Protein AF-A0A1N7L775-F1 (afdb_monomer)

Structure (mmCIF, N/CA/C/O backbone):
data_AF-A0A1N7L775-F1
#
_entry.id   AF-A0A1N7L775-F1
#
loop_
_atom_site.group_PDB
_atom_site.id
_atom_site.type_symbol
_atom_site.label_atom_id
_atom_site.label_alt_id
_atom_site.label_comp_id
_atom_site.label_asym_id
_atom_s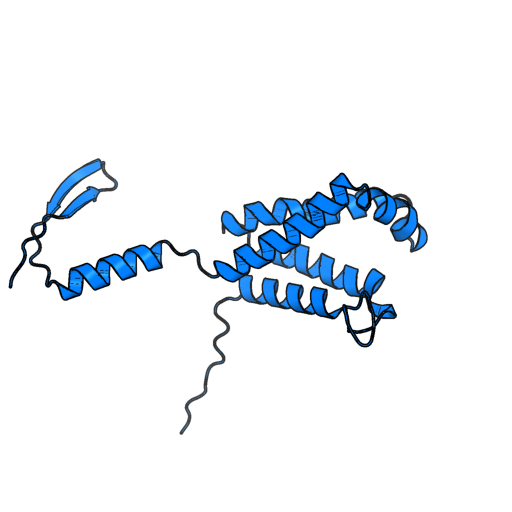ite.label_entity_id
_atom_site.label_seq_id
_atom_site.pdbx_PDB_ins_code
_atom_site.Cartn_x
_atom_site.Cartn_y
_atom_site.Cartn_z
_atom_site.occupancy
_atom_site.B_iso_or_equiv
_atom_site.auth_seq_id
_atom_site.auth_comp_id
_atom_site.auth_asym_id
_atom_site.auth_atom_id
_atom_site.pdbx_PDB_model_num
ATOM 1 N N . MET A 1 1 ? -25.583 -19.672 45.764 1.00 48.56 1 MET A N 1
ATOM 2 C CA . MET A 1 1 ? -24.597 -19.266 46.789 1.00 48.56 1 MET A CA 1
ATOM 3 C C . MET A 1 1 ? -24.290 -17.799 46.531 1.00 48.56 1 MET A C 1
ATOM 5 O O . MET A 1 1 ? -23.778 -17.499 45.464 1.00 48.56 1 MET A O 1
ATOM 9 N N . ILE A 1 2 ? -24.732 -16.891 47.407 1.00 49.09 2 ILE A N 1
ATOM 10 C CA . ILE A 1 2 ? -24.578 -15.437 47.213 1.00 49.09 2 ILE A CA 1
ATOM 11 C C . ILE A 1 2 ? -23.131 -15.076 47.561 1.00 49.09 2 ILE A C 1
ATOM 13 O O . ILE A 1 2 ? -22.698 -15.336 48.681 1.00 49.09 2 ILE A O 1
ATOM 17 N N . HIS A 1 3 ? -22.385 -14.515 46.609 1.00 50.19 3 HIS A N 1
ATOM 18 C CA . HIS A 1 3 ? -21.043 -13.988 46.850 1.00 50.19 3 HIS A CA 1
ATOM 19 C C . HIS A 1 3 ? -21.103 -12.465 46.964 1.00 50.19 3 HIS A C 1
ATOM 21 O O . HIS A 1 3 ? -21.716 -11.789 46.143 1.00 50.19 3 HIS A O 1
ATOM 27 N N . PHE A 1 4 ? -20.448 -11.921 47.985 1.00 48.22 4 PHE A N 1
ATOM 28 C CA . PHE A 1 4 ? -20.243 -10.484 48.119 1.00 48.22 4 PHE A CA 1
ATOM 29 C C . PHE A 1 4 ? -18.945 -10.115 47.396 1.00 48.22 4 PHE A C 1
ATOM 31 O O . PHE A 1 4 ? -17.910 -10.740 47.624 1.00 48.22 4 PHE A O 1
ATOM 38 N N . THR A 1 5 ? -18.984 -9.119 46.512 1.00 49.72 5 THR A N 1
ATOM 39 C CA . THR A 1 5 ? -17.785 -8.576 45.857 1.00 49.72 5 THR A CA 1
ATOM 40 C C . THR A 1 5 ? -17.707 -7.081 46.125 1.00 49.72 5 THR A C 1
ATOM 42 O O . THR A 1 5 ? -18.673 -6.348 45.923 1.00 49.72 5 THR A O 1
ATOM 45 N N . VAL A 1 6 ? -16.549 -6.636 46.611 1.00 51.31 6 VAL A N 1
ATOM 46 C CA . VAL A 1 6 ? -16.252 -5.222 46.847 1.00 51.31 6 VAL A CA 1
ATOM 47 C C . VAL A 1 6 ? -15.588 -4.683 45.588 1.00 51.31 6 VAL A C 1
ATOM 49 O O . VAL A 1 6 ? -14.491 -5.117 45.241 1.00 51.31 6 VAL A O 1
ATOM 52 N N . LEU A 1 7 ? -16.261 -3.771 44.885 1.00 51.00 7 LEU A N 1
ATOM 53 C CA . LEU A 1 7 ? -15.676 -3.089 43.735 1.00 51.00 7 LEU A CA 1
ATOM 54 C C . LEU A 1 7 ? -15.067 -1.763 44.192 1.00 51.00 7 LEU A C 1
ATOM 56 O O . LEU A 1 7 ? -15.743 -0.942 44.816 1.00 51.00 7 LEU A O 1
ATOM 60 N N . PHE A 1 8 ? -13.803 -1.551 43.843 1.00 54.31 8 PHE A N 1
ATOM 61 C CA . PHE A 1 8 ? -13.114 -0.281 44.028 1.00 54.31 8 PHE A CA 1
ATOM 62 C C . PHE A 1 8 ? -13.067 0.439 42.688 1.00 54.31 8 PHE A C 1
ATOM 64 O O . PHE A 1 8 ? -12.611 -0.138 41.700 1.00 54.31 8 PHE A O 1
ATOM 71 N N . TYR A 1 9 ? -13.522 1.688 42.637 1.00 53.22 9 TYR A N 1
ATOM 72 C CA . TYR A 1 9 ? -13.316 2.519 41.457 1.00 53.22 9 TYR A CA 1
ATOM 73 C C . TYR A 1 9 ? -12.915 3.941 41.844 1.00 53.22 9 TYR A C 1
ATOM 75 O O . TYR A 1 9 ? -13.337 4.488 42.864 1.00 53.22 9 TYR A O 1
ATOM 83 N N . LEU A 1 10 ? -12.051 4.504 41.004 1.00 35.06 10 LEU A N 1
ATOM 84 C CA . LEU A 1 10 ? -11.554 5.870 41.077 1.00 35.06 10 LEU A CA 1
ATOM 85 C C . LEU A 1 10 ? -12.436 6.751 40.198 1.00 35.06 10 LEU A C 1
ATOM 87 O O . LEU A 1 10 ? -12.659 6.434 39.029 1.00 35.06 10 LEU A O 1
ATOM 91 N N . THR A 1 11 ? -12.949 7.843 40.757 1.00 48.09 11 THR A N 1
ATOM 92 C CA . THR A 1 11 ? -13.658 8.852 39.967 1.00 48.09 11 THR A CA 1
ATOM 93 C C . THR A 1 11 ? -12.662 9.715 39.194 1.00 48.09 11 THR A C 1
ATOM 95 O O . THR A 1 11 ? -11.498 9.833 39.577 1.00 48.09 11 THR A O 1
ATOM 98 N N . GLU A 1 12 ? -13.122 10.391 38.139 1.00 49.25 12 GLU A N 1
ATOM 99 C CA . GLU A 1 12 ? -12.296 11.347 37.380 1.00 49.25 12 GLU A CA 1
ATOM 100 C C . GLU A 1 12 ? -11.786 12.525 38.238 1.00 49.25 12 GLU A C 1
ATOM 102 O O . GLU A 1 12 ? -10.826 13.193 37.871 1.00 49.25 12 GLU A O 1
ATOM 107 N N . SER A 1 13 ? -12.379 12.745 39.419 1.00 61.56 13 SER A N 1
ATOM 108 C CA . SER A 1 13 ? -11.931 13.722 40.419 1.00 61.56 13 SER A CA 1
ATOM 109 C C . SER A 1 13 ? -10.894 13.178 41.415 1.00 61.56 13 SER A C 1
ATOM 111 O O . SER A 1 13 ? -10.537 13.884 42.354 1.00 61.56 13 SER A O 1
ATOM 113 N N . GLY A 1 14 ? -10.448 11.924 41.270 1.00 49.91 14 GLY A N 1
ATOM 114 C CA . GLY A 1 14 ? -9.452 11.292 42.143 1.00 49.91 14 GLY A CA 1
ATOM 115 C C . GLY A 1 14 ? -9.974 10.814 43.504 1.00 49.91 14 GLY A C 1
ATOM 116 O O . GLY A 1 14 ? -9.176 10.392 44.339 1.00 49.91 14 GLY A O 1
ATOM 117 N N . ASN A 1 15 ? -11.290 10.841 43.744 1.00 44.12 15 ASN A N 1
ATOM 118 C CA . ASN A 1 15 ? -11.872 10.370 45.002 1.00 44.12 15 ASN A CA 1
ATOM 119 C C . ASN A 1 15 ? -12.134 8.861 44.954 1.00 44.12 15 ASN A C 1
ATOM 121 O O . ASN A 1 15 ? -12.677 8.329 43.982 1.00 44.12 15 ASN A O 1
ATOM 125 N N . PHE A 1 16 ? -11.758 8.173 46.032 1.00 43.31 16 PHE A N 1
ATOM 126 C CA . PHE A 1 16 ? -11.946 6.734 46.181 1.00 43.31 16 PHE A CA 1
ATOM 127 C C . PHE A 1 16 ? -13.317 6.453 46.802 1.00 43.31 16 PHE A C 1
ATOM 129 O O . PHE A 1 16 ? -13.603 6.915 47.906 1.00 43.31 16 PHE A O 1
ATOM 136 N N . HIS A 1 17 ? -14.165 5.694 46.108 1.00 50.72 17 HIS A N 1
ATOM 137 C CA . HIS A 1 17 ? -15.487 5.314 46.605 1.00 50.72 17 HIS A CA 1
ATOM 138 C C . HIS A 1 17 ? -15.626 3.791 46.699 1.00 50.72 17 HIS A C 1
ATOM 140 O O . HIS A 1 17 ? -15.136 3.052 45.845 1.00 50.72 17 HIS A O 1
ATOM 146 N N . ILE A 1 18 ? -16.315 3.329 47.748 1.00 46.38 18 ILE A N 1
ATOM 147 C CA . ILE A 1 18 ? -16.622 1.913 47.981 1.00 46.38 18 ILE A CA 1
ATOM 148 C C . ILE A 1 18 ? -18.111 1.707 47.709 1.00 46.38 18 ILE A C 1
ATOM 150 O O . ILE A 1 18 ? -18.953 2.241 48.431 1.00 46.38 18 ILE A O 1
ATOM 154 N N . LEU A 1 19 ? -18.437 0.925 46.679 1.00 50.16 19 LEU A N 1
ATOM 155 C CA . LEU A 1 19 ? -19.809 0.526 46.376 1.00 50.16 19 LEU A CA 1
ATOM 156 C C . LEU A 1 19 ? -19.975 -0.967 46.678 1.00 50.16 19 LEU A C 1
ATOM 158 O O . LEU A 1 19 ? -19.422 -1.820 45.985 1.00 50.16 19 LEU A O 1
ATOM 162 N N . LEU A 1 20 ? -20.756 -1.286 47.711 1.00 42.84 20 LEU A N 1
ATOM 163 C CA . LEU A 1 20 ? -21.201 -2.652 47.977 1.00 42.84 20 LEU A CA 1
ATOM 164 C C . LEU A 1 20 ? -22.402 -2.949 47.082 1.00 42.84 20 LEU A C 1
ATOM 166 O O . LEU A 1 20 ? -23.508 -2.472 47.330 1.00 42.84 20 LEU A O 1
ATOM 170 N N . LYS A 1 21 ? -22.178 -3.732 46.028 1.00 52.75 21 LYS A N 1
ATOM 171 C CA . LYS A 1 21 ? -23.242 -4.224 45.155 1.00 52.75 21 LYS A CA 1
ATOM 172 C C . LYS A 1 21 ? -23.394 -5.728 45.376 1.00 52.75 21 LYS A C 1
ATOM 174 O O . LYS A 1 21 ? -22.407 -6.460 45.362 1.00 52.75 21 LYS A O 1
ATOM 179 N N . VAL A 1 22 ? -24.625 -6.189 45.591 1.00 51.53 22 VAL A N 1
ATOM 180 C CA . VAL A 1 22 ? -24.949 -7.619 45.507 1.00 51.53 22 VAL A CA 1
ATOM 181 C C . VAL A 1 22 ? -24.939 -7.959 44.021 1.00 51.53 22 VAL A C 1
ATOM 183 O O . VAL A 1 22 ? -25.784 -7.464 43.279 1.00 51.53 22 VAL A O 1
ATOM 186 N N . VAL A 1 23 ? -23.933 -8.710 43.578 1.00 54.38 23 VAL A N 1
ATOM 187 C CA . VAL A 1 23 ? -23.752 -9.092 42.173 1.00 54.38 23 VAL A CA 1
ATOM 188 C C . VAL A 1 23 ? -23.915 -10.601 42.079 1.00 54.38 23 VAL A C 1
ATOM 190 O O . VAL A 1 23 ? -23.262 -11.343 42.812 1.00 54.38 23 VAL A O 1
ATOM 193 N N . ASP A 1 24 ? -24.815 -11.055 41.212 1.00 51.91 24 ASP A N 1
ATOM 194 C CA . ASP A 1 24 ? -24.998 -12.482 40.958 1.00 51.91 24 ASP A CA 1
ATOM 195 C C . ASP A 1 24 ? -23.750 -13.048 40.249 1.00 51.91 24 ASP A C 1
ATOM 197 O O . ASP A 1 24 ? -23.089 -12.346 39.484 1.00 51.91 24 ASP A O 1
ATOM 201 N N . ILE A 1 25 ? -23.389 -14.316 40.465 1.00 53.66 25 ILE A N 1
ATOM 202 C CA . ILE A 1 25 ? -22.160 -14.905 39.880 1.00 53.66 25 ILE A CA 1
ATOM 203 C C . ILE A 1 25 ? -22.193 -14.849 38.342 1.00 53.66 25 ILE A C 1
ATOM 205 O O . ILE A 1 25 ? -21.158 -14.676 37.691 1.00 53.66 25 ILE A O 1
ATOM 209 N N . GLN A 1 26 ? -23.390 -14.925 37.757 1.00 53.28 26 GLN A N 1
ATOM 210 C CA . GLN A 1 26 ? -23.591 -14.743 36.320 1.00 53.28 26 GLN A CA 1
ATOM 211 C C . GLN A 1 26 ? -23.192 -13.331 35.849 1.00 53.28 26 GLN A C 1
ATOM 213 O O . GLN A 1 26 ? -22.605 -13.198 34.774 1.00 53.28 26 GLN A O 1
ATOM 218 N N . ASP A 1 27 ? -23.384 -12.298 36.674 1.00 53.34 27 ASP A N 1
ATOM 219 C CA . ASP A 1 27 ? -23.025 -10.913 36.350 1.00 53.34 27 ASP A CA 1
ATOM 220 C C . ASP A 1 27 ? -21.509 -10.646 36.404 1.00 53.34 27 ASP A C 1
ATOM 222 O O . ASP A 1 27 ? -20.986 -9.801 35.678 1.00 53.34 27 ASP A O 1
ATOM 226 N N . ILE A 1 28 ? -20.754 -11.378 37.230 1.00 54.44 28 ILE A N 1
ATOM 227 C CA . ILE A 1 28 ? -19.286 -11.234 37.296 1.00 54.44 28 ILE A CA 1
ATOM 228 C C . ILE A 1 28 ? -18.638 -11.773 36.017 1.00 54.44 28 ILE A C 1
ATOM 230 O O . ILE A 1 28 ? -17.710 -11.166 35.468 1.00 54.44 28 ILE A O 1
ATOM 234 N N . THR A 1 29 ? -19.147 -12.896 35.506 1.00 52.88 29 THR A N 1
ATOM 235 C CA . THR A 1 29 ? -18.682 -13.445 34.228 1.00 52.88 29 THR A CA 1
ATOM 236 C C . THR A 1 29 ? -19.041 -12.515 33.071 1.00 52.88 29 THR A C 1
ATOM 238 O O . THR A 1 29 ? -18.152 -12.145 32.306 1.00 52.88 29 THR A O 1
ATOM 241 N N . SER A 1 30 ? -20.288 -12.037 32.986 1.00 53.06 30 SER A N 1
ATOM 242 C CA . SER A 1 30 ? -20.734 -11.115 31.932 1.00 53.06 30 SER A CA 1
ATOM 243 C C . SER A 1 30 ? -19.954 -9.794 31.941 1.00 53.06 30 SER A C 1
ATOM 245 O O . SER A 1 30 ? -19.544 -9.317 30.882 1.00 53.06 30 SER A O 1
ATOM 247 N N . THR A 1 31 ? -19.651 -9.242 33.118 1.00 52.16 31 THR A N 1
ATOM 248 C CA . THR A 1 31 ? -18.862 -8.009 33.260 1.00 52.16 31 THR A CA 1
ATOM 249 C C . THR A 1 31 ? -17.427 -8.217 32.781 1.00 52.16 31 THR A C 1
ATOM 251 O O . THR A 1 31 ? -16.909 -7.396 32.029 1.00 52.16 31 THR A O 1
ATOM 254 N N . SER A 1 32 ? -16.807 -9.348 33.131 1.00 52.28 32 SER A N 1
ATOM 255 C CA . SER A 1 32 ? -15.442 -9.696 32.712 1.00 52.28 32 SER A CA 1
ATOM 256 C C . SER A 1 32 ? -15.343 -9.902 31.195 1.00 52.28 32 SER A C 1
ATOM 258 O O . SER A 1 32 ? -14.416 -9.391 30.568 1.00 52.28 32 SER A O 1
ATOM 260 N N . TYR A 1 33 ? -16.330 -10.562 30.576 1.00 54.03 33 TYR A N 1
ATOM 261 C CA . TYR A 1 33 ? -16.426 -10.675 29.115 1.00 54.03 33 TYR A CA 1
ATOM 262 C C . TYR A 1 33 ? -16.664 -9.321 28.445 1.00 54.03 33 TYR A C 1
ATOM 264 O O . TYR A 1 33 ? -16.053 -9.041 27.421 1.00 54.03 33 TYR A O 1
ATOM 272 N N . THR A 1 34 ? -17.496 -8.453 29.021 1.00 52.25 34 THR A N 1
ATOM 273 C CA . THR A 1 34 ? -17.783 -7.117 28.468 1.00 52.25 34 THR A CA 1
ATOM 274 C C . THR A 1 34 ? -16.571 -6.187 28.563 1.00 52.25 34 THR A C 1
ATOM 276 O O . THR A 1 34 ? -16.324 -5.411 27.646 1.00 52.25 34 THR A O 1
ATOM 279 N N . LEU A 1 35 ? -15.766 -6.299 29.623 1.00 51.25 35 LEU A N 1
ATOM 280 C CA . LEU A 1 35 ? -14.523 -5.542 29.805 1.00 51.25 35 LEU A CA 1
ATOM 281 C C . LEU A 1 35 ? -13.407 -6.057 28.878 1.00 51.25 35 LEU A C 1
ATOM 283 O O . LEU A 1 35 ? -12.693 -5.263 28.269 1.00 51.25 35 LEU A O 1
ATOM 287 N N . TYR A 1 36 ? -13.311 -7.379 28.697 1.00 52.31 36 TYR A N 1
ATOM 288 C CA . TYR A 1 36 ? -12.380 -8.019 27.759 1.00 52.31 36 TYR A CA 1
ATOM 289 C C . TYR A 1 36 ? -12.741 -7.721 26.292 1.00 52.31 36 TYR A C 1
ATOM 291 O O . TYR A 1 36 ? -11.877 -7.373 25.490 1.00 52.31 36 TYR A O 1
ATOM 299 N N . LEU A 1 37 ? -14.031 -7.766 25.944 1.00 50.09 37 LEU A N 1
ATOM 300 C CA . LEU A 1 37 ? -14.550 -7.331 24.642 1.00 50.09 37 LEU A CA 1
ATOM 301 C C . LEU A 1 37 ? -14.430 -5.811 24.454 1.00 50.09 37 LEU A C 1
ATOM 303 O O . LEU A 1 37 ? -14.183 -5.359 23.340 1.00 50.09 37 LEU A O 1
ATOM 307 N N . GLY A 1 38 ? -14.539 -5.025 25.528 1.00 49.03 38 GLY A N 1
ATOM 308 C CA . GLY A 1 38 ? -14.342 -3.573 25.526 1.00 49.03 38 GLY A CA 1
ATOM 309 C C . GLY A 1 38 ? -12.895 -3.140 25.267 1.00 49.03 38 GLY A C 1
ATOM 310 O O . GLY A 1 38 ? -12.670 -2.034 24.780 1.00 49.03 38 GLY A O 1
ATOM 311 N N . PHE A 1 39 ? -11.916 -4.017 25.527 1.00 49.69 39 PHE A N 1
ATOM 312 C CA . PHE A 1 39 ? -10.497 -3.775 25.237 1.00 49.69 39 PHE A CA 1
ATOM 313 C C . PHE A 1 39 ? -10.090 -4.180 23.808 1.00 49.69 39 PHE A C 1
ATOM 315 O O . PHE A 1 39 ? -9.055 -3.747 23.295 1.00 49.69 39 PHE A O 1
ATOM 322 N N . MET A 1 40 ? -10.906 -4.994 23.131 1.00 59.72 40 MET A N 1
ATOM 323 C CA . MET A 1 40 ? -10.660 -5.414 21.753 1.00 59.72 40 MET A CA 1
ATOM 324 C C . MET A 1 40 ? -10.968 -4.254 20.800 1.00 59.72 40 MET A C 1
ATOM 326 O O . MET A 1 40 ? -12.123 -3.884 20.584 1.00 59.72 40 MET A O 1
ATOM 330 N N . LYS A 1 41 ? -9.926 -3.671 20.194 1.00 67.38 41 LYS A N 1
ATOM 331 C CA . LYS A 1 41 ? -10.084 -2.644 19.152 1.00 67.38 41 LYS A CA 1
ATOM 332 C C . LYS A 1 41 ? -11.016 -3.158 18.048 1.00 67.38 41 LYS A C 1
ATOM 334 O O . LYS A 1 41 ? -10.838 -4.269 17.542 1.00 67.38 41 LYS A O 1
ATOM 339 N N . LYS A 1 42 ? -11.978 -2.330 17.620 1.00 81.44 42 LYS A N 1
ATOM 340 C CA . LYS A 1 42 ? -12.823 -2.637 16.455 1.00 81.44 42 LYS A CA 1
ATOM 341 C C . LYS A 1 42 ? -11.933 -2.984 15.256 1.00 81.44 42 LYS A C 1
ATOM 343 O O . LYS A 1 42 ? -10.956 -2.281 14.980 1.00 81.44 42 LYS A O 1
ATOM 348 N N . ASN A 1 43 ? -12.284 -4.051 14.541 1.00 87.44 43 ASN A N 1
ATOM 349 C CA . ASN A 1 43 ? -11.543 -4.558 13.382 1.00 87.44 43 ASN A CA 1
ATOM 350 C C . ASN A 1 43 ? -10.091 -4.986 13.697 1.00 87.44 43 ASN A C 1
ATOM 352 O O . ASN A 1 43 ? -9.221 -4.845 12.842 1.00 87.44 43 ASN A O 1
ATOM 356 N N . LEU A 1 44 ? -9.814 -5.513 14.901 1.00 91.12 44 LEU A N 1
ATOM 357 C CA . LEU A 1 44 ? -8.471 -5.935 15.336 1.00 91.12 44 LEU A CA 1
ATOM 358 C C . LEU A 1 44 ? -7.737 -6.801 14.299 1.00 91.12 44 LEU A C 1
ATOM 360 O O . LEU A 1 44 ? -6.628 -6.464 13.895 1.00 91.12 44 LEU A O 1
ATOM 364 N N . PHE A 1 45 ? -8.359 -7.893 13.844 1.00 94.00 45 PHE A N 1
ATOM 365 C CA . PHE A 1 45 ? -7.737 -8.811 12.883 1.00 94.00 45 PHE A CA 1
ATOM 366 C C . PHE A 1 45 ? -7.443 -8.140 11.540 1.00 94.00 45 PHE A C 1
ATOM 368 O O . PHE A 1 45 ? -6.380 -8.354 10.964 1.00 94.00 45 PHE A O 1
ATOM 375 N N . LEU A 1 46 ? -8.350 -7.279 11.072 1.00 94.81 46 LEU A N 1
ATOM 376 C CA . LEU A 1 46 ? -8.163 -6.521 9.838 1.00 94.81 46 LEU A CA 1
ATOM 377 C C . LEU A 1 46 ? -6.992 -5.540 9.967 1.00 94.81 46 LEU A C 1
ATOM 379 O O . LEU A 1 46 ? -6.149 -5.471 9.078 1.00 94.81 46 LEU A O 1
ATOM 383 N N . ARG A 1 47 ? -6.899 -4.820 11.092 1.00 95.19 47 ARG A N 1
ATOM 384 C CA . ARG A 1 47 ? -5.781 -3.907 11.375 1.00 95.19 47 ARG A CA 1
ATOM 385 C C . ARG A 1 47 ? -4.457 -4.653 11.460 1.00 95.19 47 ARG A C 1
ATOM 387 O O . ARG A 1 47 ? -3.468 -4.169 10.915 1.00 95.19 47 ARG A O 1
ATOM 394 N N . LEU A 1 48 ? -4.440 -5.822 12.101 1.00 96.50 48 LEU A N 1
ATOM 395 C CA . LEU A 1 48 ? -3.251 -6.665 12.203 1.00 96.50 48 LEU A CA 1
ATOM 396 C C . LEU A 1 48 ? -2.796 -7.154 10.822 1.00 96.50 48 LEU A C 1
ATOM 398 O O . LEU A 1 48 ? -1.627 -6.994 10.482 1.00 96.50 48 LEU A O 1
ATOM 402 N N . ALA A 1 49 ? -3.717 -7.681 10.012 1.00 97.94 49 ALA A N 1
ATOM 403 C CA . ALA A 1 49 ? -3.422 -8.152 8.661 1.00 97.94 49 ALA A CA 1
ATOM 404 C C . ALA A 1 49 ? -2.904 -7.019 7.760 1.00 97.94 49 ALA A C 1
ATOM 406 O O . ALA A 1 49 ? -1.849 -7.158 7.143 1.00 97.94 49 ALA A O 1
ATOM 407 N N . LEU A 1 50 ? -3.594 -5.872 7.740 1.00 97.81 50 LEU A N 1
ATOM 408 C CA . LEU A 1 50 ? -3.160 -4.690 6.990 1.00 97.81 50 LEU A CA 1
ATOM 409 C C . LEU A 1 50 ? -1.788 -4.199 7.462 1.00 97.81 50 LEU A C 1
ATOM 411 O O . LEU A 1 50 ? -0.930 -3.908 6.635 1.00 97.81 50 LEU A O 1
ATOM 415 N N . SER A 1 51 ? -1.553 -4.159 8.776 1.00 98.00 51 SER A N 1
ATOM 416 C CA . SER A 1 51 ? -0.263 -3.755 9.346 1.00 98.00 51 SER A CA 1
ATOM 417 C C . SER A 1 51 ? 0.865 -4.678 8.900 1.00 98.00 51 SER A C 1
ATOM 419 O O . SER A 1 51 ? 1.891 -4.189 8.439 1.00 98.00 51 SER A O 1
ATOM 421 N N . ALA A 1 52 ? 0.677 -5.997 8.992 1.00 98.38 52 ALA A N 1
ATOM 422 C CA . ALA A 1 52 ? 1.685 -6.970 8.584 1.00 98.38 52 ALA A CA 1
ATOM 423 C C . ALA A 1 52 ? 2.026 -6.835 7.093 1.00 98.38 52 ALA A C 1
ATOM 425 O O . ALA A 1 52 ? 3.200 -6.772 6.731 1.00 98.38 52 ALA A O 1
ATOM 426 N N . ILE A 1 53 ? 1.008 -6.721 6.236 1.00 98.12 53 ILE A N 1
ATOM 427 C CA . ILE A 1 53 ? 1.189 -6.576 4.788 1.00 98.12 53 ILE A CA 1
ATOM 428 C C . ILE A 1 53 ? 1.915 -5.271 4.454 1.00 98.12 53 ILE A C 1
ATOM 430 O O . ILE A 1 53 ? 2.926 -5.298 3.753 1.00 98.12 53 ILE A O 1
ATOM 434 N N . LEU A 1 54 ? 1.437 -4.134 4.971 1.00 98.19 54 LEU A N 1
ATOM 435 C CA . LEU A 1 54 ? 2.046 -2.829 4.713 1.00 98.19 54 LEU A CA 1
ATOM 436 C C . LEU A 1 54 ? 3.48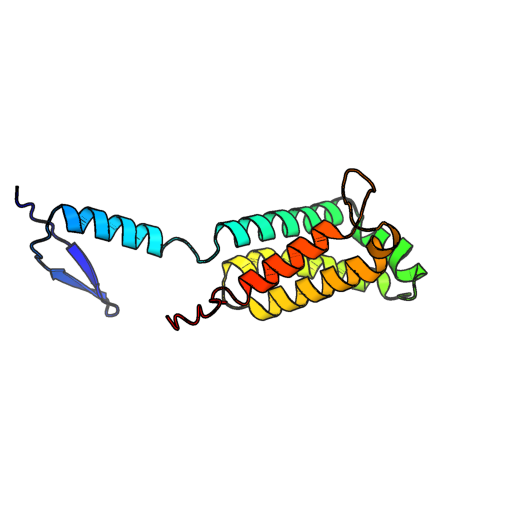6 -2.764 5.225 1.00 98.19 54 LEU A C 1
ATOM 438 O O . LEU A 1 54 ? 4.359 -2.238 4.533 1.00 98.19 54 LEU A O 1
ATOM 442 N N . LEU A 1 55 ? 3.749 -3.321 6.409 1.00 97.62 55 LEU A N 1
ATOM 443 C CA . LEU A 1 55 ? 5.080 -3.342 7.001 1.00 97.62 55 LEU A CA 1
ATOM 444 C C . LEU A 1 55 ? 6.038 -4.186 6.159 1.00 97.62 55 LEU A C 1
ATOM 446 O O . LEU A 1 55 ? 7.088 -3.682 5.767 1.00 97.62 55 LEU A O 1
ATOM 450 N N . MET A 1 56 ? 5.668 -5.425 5.817 1.00 97.19 56 MET A N 1
ATOM 451 C CA . MET A 1 56 ? 6.509 -6.307 5.000 1.00 97.19 56 MET A CA 1
ATOM 452 C C . MET A 1 56 ? 6.753 -5.722 3.608 1.00 97.19 56 MET A C 1
ATOM 454 O O . MET A 1 56 ? 7.885 -5.710 3.132 1.00 97.19 56 MET A O 1
ATOM 458 N N . HIS A 1 57 ? 5.717 -5.167 2.979 1.00 94.94 57 HIS A N 1
ATOM 459 C CA . HIS A 1 57 ? 5.834 -4.560 1.656 1.00 94.94 57 HIS A CA 1
ATOM 460 C C . HIS A 1 57 ? 6.686 -3.280 1.650 1.00 94.94 57 HIS A C 1
ATOM 462 O O . HIS A 1 57 ? 7.257 -2.925 0.616 1.00 94.94 57 HIS A O 1
ATOM 468 N N . SER A 1 58 ? 6.787 -2.586 2.787 1.00 97.00 58 SER A N 1
ATOM 469 C CA . SER A 1 58 ? 7.583 -1.362 2.923 1.00 97.00 58 SER A CA 1
ATOM 470 C C . SER A 1 58 ? 9.008 -1.663 3.365 1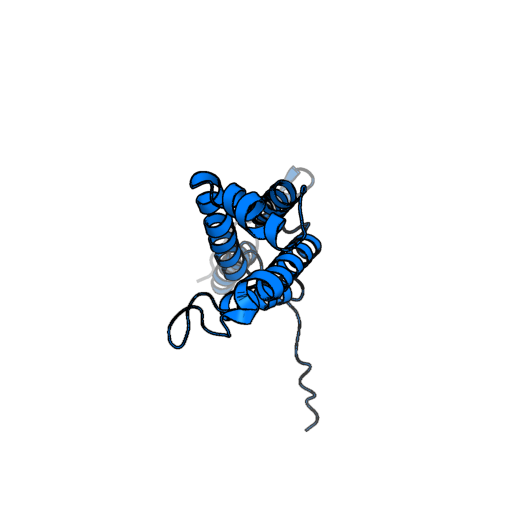.00 97.00 58 SER A C 1
ATOM 472 O O . SER A 1 58 ? 9.947 -1.400 2.617 1.00 97.00 58 SER A O 1
ATOM 474 N N . VAL A 1 59 ? 9.175 -2.255 4.550 1.00 97.94 59 VAL A N 1
ATOM 475 C CA . VAL A 1 59 ? 10.477 -2.469 5.196 1.00 97.94 59 VAL A CA 1
ATOM 476 C C . VAL A 1 59 ? 11.392 -3.303 4.311 1.00 97.94 59 VAL A C 1
ATOM 478 O O . VAL A 1 59 ? 12.519 -2.890 4.059 1.00 97.94 59 VAL A O 1
ATOM 481 N N . ILE A 1 60 ? 10.906 -4.423 3.766 1.00 97.25 60 ILE A N 1
ATOM 482 C CA . ILE A 1 60 ? 11.741 -5.286 2.922 1.00 97.25 60 ILE A CA 1
ATOM 483 C C . ILE A 1 60 ? 12.174 -4.559 1.646 1.00 97.25 60 ILE A C 1
ATOM 485 O O . ILE A 1 60 ? 13.342 -4.637 1.278 1.00 97.25 60 ILE A O 1
ATOM 489 N N . SER A 1 61 ? 11.281 -3.791 1.011 1.00 96.19 61 SER A N 1
ATOM 490 C CA . SER A 1 61 ? 11.635 -3.021 -0.192 1.00 96.19 61 SER A CA 1
ATOM 491 C C . SER A 1 61 ? 12.644 -1.901 0.085 1.00 96.19 61 SER A C 1
ATOM 493 O O . SER A 1 61 ? 13.484 -1.599 -0.758 1.00 96.19 61 SER A O 1
ATOM 495 N N . ILE A 1 62 ? 12.590 -1.293 1.275 1.00 97.69 62 ILE A N 1
ATOM 496 C CA . ILE A 1 62 ? 13.538 -0.255 1.698 1.00 97.69 62 ILE A CA 1
ATOM 497 C C . ILE A 1 62 ? 14.911 -0.875 1.964 1.00 97.69 62 ILE A C 1
ATOM 499 O O . ILE A 1 62 ? 15.915 -0.355 1.487 1.00 97.69 62 ILE A O 1
ATOM 503 N N . LEU A 1 63 ? 14.958 -1.994 2.693 1.00 98.00 63 LEU A N 1
ATOM 504 C CA . LEU A 1 63 ? 16.211 -2.657 3.061 1.00 98.00 63 LEU A CA 1
ATOM 505 C C . LEU A 1 63 ? 16.921 -3.306 1.865 1.00 98.00 63 LEU A C 1
ATOM 507 O O . LEU A 1 63 ? 18.147 -3.332 1.832 1.00 98.00 63 LEU A O 1
ATOM 511 N N . SER A 1 64 ? 16.169 -3.815 0.889 1.00 97.75 64 SER A N 1
ATOM 512 C CA . SER A 1 64 ? 16.718 -4.386 -0.353 1.00 97.75 64 SER A CA 1
ATOM 513 C C . SER A 1 64 ? 17.174 -3.330 -1.362 1.00 97.75 64 SER A C 1
ATOM 515 O O . SER A 1 64 ? 17.964 -3.640 -2.248 1.00 97.75 64 SER A O 1
ATOM 517 N N . GLY A 1 65 ? 16.698 -2.086 -1.240 1.00 97.25 65 GLY A N 1
ATOM 518 C CA . GLY A 1 65 ? 16.936 -1.028 -2.224 1.00 97.25 65 GLY A CA 1
ATOM 519 C C . GLY A 1 65 ? 15.952 -1.028 -3.400 1.00 97.25 65 GLY A C 1
ATOM 520 O O . GLY A 1 65 ? 16.030 -0.133 -4.244 1.00 97.25 65 GLY A O 1
ATOM 521 N N . ASP A 1 66 ? 14.978 -1.944 -3.423 1.00 97.62 66 ASP A N 1
ATOM 522 C CA . ASP A 1 66 ? 13.963 -2.062 -4.479 1.00 97.62 66 ASP A CA 1
ATOM 523 C C . ASP A 1 66 ? 13.159 -0.768 -4.685 1.00 97.62 66 ASP A C 1
ATOM 525 O O . ASP A 1 66 ? 12.687 -0.498 -5.788 1.00 97.62 66 ASP A O 1
ATOM 529 N N . VAL A 1 67 ? 13.019 0.076 -3.652 1.00 98.19 67 VAL A N 1
ATOM 530 C CA . VAL A 1 67 ? 12.371 1.398 -3.780 1.00 98.19 67 VAL A CA 1
ATOM 531 C C . VAL A 1 67 ? 13.100 2.288 -4.790 1.00 98.19 67 VAL A C 1
ATOM 533 O O . VAL A 1 67 ? 12.461 2.967 -5.596 1.00 98.19 67 VAL A O 1
ATOM 536 N N . ASN A 1 68 ? 14.435 2.273 -4.768 1.00 98.31 68 ASN A N 1
ATOM 537 C CA . ASN A 1 68 ? 15.249 3.095 -5.660 1.00 98.31 68 ASN A CA 1
ATOM 538 C C . ASN A 1 68 ? 15.153 2.584 -7.094 1.00 98.31 68 ASN A C 1
ATOM 540 O O . ASN A 1 68 ? 14.972 3.376 -8.018 1.00 98.31 68 ASN A O 1
ATOM 544 N N . ASP A 1 69 ? 15.214 1.265 -7.271 1.00 98.12 69 ASP A N 1
ATOM 545 C CA . ASP A 1 69 ? 15.071 0.626 -8.575 1.00 98.12 69 ASP A CA 1
ATOM 546 C C . ASP A 1 69 ? 13.678 0.861 -9.164 1.00 98.12 69 ASP A C 1
ATOM 548 O O . ASP A 1 69 ? 13.562 1.254 -10.326 1.00 98.12 69 ASP A O 1
ATOM 552 N N . PHE A 1 70 ? 12.623 0.740 -8.357 1.00 97.88 70 PHE A N 1
ATOM 553 C CA . PHE A 1 70 ? 11.262 1.058 -8.780 1.00 97.88 70 PHE A CA 1
ATOM 554 C C . PHE A 1 70 ? 11.131 2.519 -9.235 1.00 97.88 70 PHE A C 1
ATOM 556 O O . PHE A 1 70 ? 10.532 2.797 -10.272 1.00 97.88 70 PHE A O 1
ATOM 563 N N . GLY A 1 71 ? 11.735 3.465 -8.515 1.00 98.44 71 GLY A N 1
ATOM 564 C CA . GLY A 1 71 ? 11.694 4.878 -8.886 1.00 98.44 71 GLY A CA 1
ATOM 565 C C . GLY A 1 71 ? 12.523 5.226 -10.126 1.00 98.44 71 GLY A C 1
ATOM 566 O O . GLY A 1 71 ? 12.040 5.900 -11.036 1.00 98.44 71 GLY A O 1
ATOM 567 N N . ILE A 1 72 ? 13.777 4.772 -10.170 1.00 98.31 72 ILE A N 1
ATOM 568 C CA . ILE A 1 72 ? 14.759 5.178 -11.183 1.00 98.31 72 ILE A CA 1
ATOM 569 C C . ILE A 1 72 ? 14.633 4.349 -12.461 1.00 98.31 72 ILE A C 1
ATOM 571 O O . ILE A 1 72 ? 14.690 4.914 -13.551 1.00 98.31 72 ILE A O 1
ATOM 575 N N . LYS A 1 73 ? 14.485 3.026 -12.347 1.00 98.00 73 LYS A N 1
ATOM 576 C CA . LYS A 1 73 ? 14.491 2.110 -13.499 1.00 98.00 73 LYS A CA 1
ATOM 577 C C . LYS A 1 73 ? 13.096 1.894 -14.082 1.00 98.00 73 LYS A C 1
ATOM 579 O O . LYS A 1 73 ? 12.984 1.587 -15.265 1.00 98.00 73 LYS A O 1
ATOM 584 N N . TYR A 1 74 ? 12.043 2.064 -13.282 1.00 97.75 74 TYR A N 1
ATOM 585 C CA . TYR A 1 74 ? 10.667 1.849 -13.729 1.00 97.75 74 TYR A CA 1
ATOM 586 C C . TYR A 1 74 ? 9.851 3.147 -13.832 1.00 97.75 74 TYR A C 1
ATOM 588 O O . TYR A 1 74 ? 9.485 3.537 -14.935 1.00 97.75 74 TYR A O 1
ATOM 596 N N . LEU A 1 75 ? 9.601 3.881 -12.742 1.00 98.38 75 LEU A N 1
ATOM 597 C CA . LEU A 1 75 ? 8.724 5.064 -12.797 1.00 98.38 75 LEU A CA 1
ATOM 598 C C . LEU A 1 75 ? 9.240 6.142 -13.763 1.00 98.38 75 LEU A C 1
ATOM 600 O O . LEU A 1 75 ? 8.466 6.719 -14.530 1.00 98.38 75 LEU A O 1
ATOM 604 N N . ASN A 1 76 ? 10.551 6.386 -13.786 1.00 98.44 76 ASN A N 1
ATOM 605 C CA . ASN A 1 76 ? 11.135 7.338 -14.729 1.00 98.44 76 ASN A CA 1
ATOM 606 C C . ASN A 1 76 ? 10.943 6.931 -16.201 1.00 98.44 76 ASN A C 1
ATOM 608 O O . ASN A 1 76 ? 10.801 7.813 -17.045 1.00 98.44 76 ASN A O 1
ATOM 612 N N . THR A 1 77 ? 10.914 5.633 -16.521 1.00 97.94 77 THR A N 1
ATOM 613 C CA . THR A 1 77 ? 10.787 5.162 -17.912 1.00 97.94 77 THR A CA 1
ATOM 614 C C . THR A 1 77 ? 9.355 5.251 -18.432 1.00 97.94 77 THR A C 1
ATOM 616 O O . THR A 1 77 ? 9.157 5.384 -19.636 1.00 97.94 77 THR A O 1
ATOM 619 N N . ILE A 1 78 ? 8.363 5.276 -17.537 1.00 96.69 78 ILE A N 1
ATOM 620 C CA . ILE A 1 78 ? 6.939 5.412 -17.880 1.00 96.69 78 ILE A CA 1
ATOM 621 C C . ILE A 1 78 ? 6.412 6.857 -17.770 1.00 96.69 78 ILE A C 1
ATOM 623 O O . ILE A 1 78 ? 5.203 7.072 -17.763 1.00 96.69 78 ILE A O 1
ATOM 627 N N . GLY A 1 79 ? 7.304 7.852 -17.687 1.00 96.94 79 GLY A N 1
ATOM 628 C CA . GLY A 1 79 ? 6.949 9.276 -17.779 1.00 96.94 79 GLY A CA 1
ATOM 629 C C . GLY A 1 79 ? 7.027 10.082 -16.480 1.00 96.94 79 GLY A C 1
ATOM 630 O O . GLY A 1 79 ? 6.732 11.272 -16.501 1.00 96.94 79 GLY A O 1
ATOM 631 N N . PHE A 1 80 ? 7.466 9.492 -15.362 1.00 97.75 80 PHE A N 1
ATOM 632 C CA . PHE A 1 80 ? 7.661 10.230 -14.103 1.00 97.75 80 PHE A CA 1
ATOM 633 C C . PHE A 1 80 ? 9.074 10.802 -13.937 1.00 97.75 80 PHE A C 1
ATOM 635 O O . PHE A 1 80 ? 9.413 11.285 -12.859 1.00 97.75 80 PHE A O 1
ATOM 642 N N . ALA A 1 81 ? 9.925 10.766 -14.965 1.00 97.31 81 ALA A N 1
ATOM 643 C CA . ALA A 1 81 ? 11.240 11.392 -14.886 1.00 97.31 81 ALA A CA 1
ATOM 644 C C . ALA A 1 81 ? 11.117 12.921 -14.720 1.00 97.31 81 ALA A C 1
ATOM 646 O O . ALA A 1 81 ? 10.295 13.535 -15.399 1.00 97.31 81 ALA A O 1
ATOM 647 N N . PRO A 1 82 ? 11.930 13.567 -13.858 1.00 96.50 82 PRO A N 1
ATOM 648 C CA . PRO A 1 82 ? 12.978 13.010 -12.990 1.00 96.50 82 PRO A CA 1
ATOM 649 C C . PRO A 1 82 ? 12.499 12.691 -11.556 1.00 96.50 82 PRO A C 1
ATOM 651 O O . PRO A 1 82 ? 13.315 12.434 -10.672 1.00 96.50 82 PRO A O 1
ATOM 654 N N . ILE A 1 83 ? 11.191 12.747 -11.294 1.00 98.19 83 ILE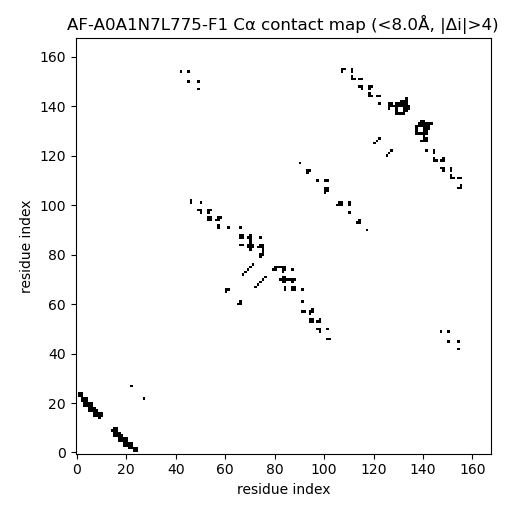 A N 1
ATOM 655 C CA . ILE A 1 83 ? 10.612 12.644 -9.948 1.00 98.19 83 ILE A CA 1
ATOM 656 C C . ILE A 1 83 ? 10.302 11.209 -9.495 1.00 98.19 83 ILE A C 1
ATOM 658 O O . ILE A 1 83 ? 9.873 11.022 -8.356 1.00 98.19 83 ILE A O 1
ATOM 662 N N . GLY A 1 84 ? 10.527 10.192 -10.335 1.00 98.38 84 GLY A N 1
ATOM 663 C CA . GLY A 1 84 ? 10.161 8.800 -10.053 1.00 98.38 84 GLY A CA 1
ATOM 664 C C . GLY A 1 84 ? 10.751 8.258 -8.751 1.00 98.38 84 GLY A C 1
ATOM 665 O O . GLY A 1 84 ? 10.057 7.565 -8.010 1.00 98.38 84 GLY A O 1
ATOM 666 N N . LEU A 1 85 ? 11.985 8.641 -8.403 1.00 98.50 85 LEU A N 1
ATOM 667 C CA . LEU A 1 85 ? 12.597 8.279 -7.119 1.00 98.50 85 LEU A CA 1
ATOM 668 C C . LEU A 1 85 ? 11.790 8.814 -5.928 1.00 98.50 85 LEU A C 1
ATOM 670 O O . LEU A 1 85 ? 11.450 8.058 -5.020 1.00 98.50 85 LEU A O 1
ATOM 674 N N . TYR A 1 86 ? 11.446 10.103 -5.943 1.00 98.44 86 TYR A N 1
ATOM 675 C CA . TYR A 1 86 ? 10.678 10.723 -4.862 1.00 98.44 86 TYR A CA 1
ATOM 676 C C . TYR A 1 86 ? 9.272 10.134 -4.761 1.00 98.44 86 TYR A C 1
ATOM 678 O O . TYR A 1 86 ? 8.779 9.916 -3.657 1.00 98.44 86 TYR A O 1
ATOM 686 N N . LEU A 1 87 ? 8.648 9.822 -5.900 1.00 98.31 87 LEU A N 1
ATOM 687 C CA . LEU A 1 87 ? 7.333 9.191 -5.935 1.00 98.31 87 LEU A CA 1
ATOM 688 C C . LEU A 1 87 ? 7.363 7.771 -5.345 1.00 98.31 87 LEU A C 1
ATOM 690 O O . LEU A 1 87 ? 6.508 7.436 -4.527 1.00 98.31 87 LEU A O 1
ATOM 694 N N . ALA A 1 88 ? 8.370 6.959 -5.687 1.00 98.44 88 ALA A N 1
ATOM 695 C CA . ALA A 1 88 ? 8.555 5.627 -5.109 1.00 98.44 88 ALA A CA 1
ATOM 696 C C . ALA A 1 88 ? 8.719 5.684 -3.581 1.00 98.44 88 ALA A C 1
ATOM 698 O O . ALA A 1 88 ? 8.062 4.938 -2.850 1.00 98.44 88 ALA A O 1
ATOM 699 N N . TRP A 1 89 ? 9.540 6.614 -3.087 1.00 98.62 89 TRP A N 1
ATOM 700 C CA . TRP A 1 89 ? 9.714 6.832 -1.652 1.00 98.62 89 TRP A CA 1
ATOM 701 C C . TRP A 1 89 ? 8.438 7.334 -0.975 1.00 98.62 89 TRP A C 1
ATOM 703 O O . TRP A 1 89 ? 8.086 6.828 0.089 1.00 98.62 89 TRP A O 1
ATOM 713 N N . ALA A 1 90 ? 7.702 8.261 -1.591 1.00 98.50 90 ALA A N 1
ATOM 714 C CA . ALA A 1 90 ? 6.430 8.746 -1.059 1.00 98.50 90 ALA A CA 1
ATOM 715 C C . ALA A 1 90 ? 5.409 7.607 -0.893 1.00 98.50 90 ALA A C 1
ATOM 717 O O . ALA A 1 90 ? 4.762 7.507 0.152 1.00 98.50 90 ALA A O 1
ATOM 718 N N . ILE A 1 91 ? 5.313 6.705 -1.875 1.00 98.31 91 ILE A N 1
ATOM 719 C CA . ILE A 1 91 ? 4.457 5.511 -1.811 1.00 98.31 91 ILE A CA 1
ATOM 720 C C . ILE A 1 91 ? 4.854 4.622 -0.623 1.00 98.31 91 ILE A C 1
ATOM 722 O O . ILE A 1 91 ? 4.016 4.273 0.212 1.00 98.31 91 ILE A O 1
ATOM 726 N N . LYS A 1 92 ? 6.142 4.284 -0.502 1.00 97.69 92 LYS A N 1
ATOM 727 C CA . LYS A 1 92 ? 6.624 3.357 0.534 1.00 97.69 92 LYS A CA 1
ATOM 728 C C . LYS A 1 92 ? 6.566 3.944 1.940 1.00 97.69 92 LYS A C 1
ATOM 730 O O . LYS A 1 92 ? 6.179 3.244 2.873 1.00 97.69 92 LYS A O 1
ATOM 735 N N . LEU A 1 93 ? 6.870 5.230 2.102 1.00 98.31 93 LEU A N 1
ATOM 736 C CA . LEU A 1 93 ? 6.713 5.917 3.383 1.00 98.31 93 LEU A CA 1
ATOM 737 C C . LEU A 1 93 ? 5.240 6.046 3.777 1.00 98.31 93 LEU A C 1
ATOM 739 O O . LEU A 1 93 ? 4.924 5.897 4.954 1.00 98.31 93 LEU A O 1
ATOM 743 N N . THR A 1 94 ? 4.331 6.237 2.815 1.00 98.44 94 THR A N 1
ATOM 744 C CA . THR A 1 94 ? 2.887 6.233 3.094 1.00 98.44 94 THR A CA 1
ATOM 745 C C . THR A 1 94 ? 2.450 4.892 3.679 1.00 98.44 94 THR A C 1
ATOM 747 O O . THR A 1 94 ? 1.796 4.874 4.721 1.00 98.44 94 THR A O 1
ATOM 750 N N . HIS A 1 95 ? 2.849 3.768 3.078 1.00 98.19 95 HIS A N 1
ATOM 751 C CA . HIS A 1 95 ? 2.561 2.439 3.625 1.00 98.19 95 HIS A CA 1
ATOM 752 C C . HIS A 1 95 ? 3.170 2.236 5.022 1.00 98.19 95 HIS A C 1
ATOM 754 O O . HIS A 1 95 ? 2.481 1.763 5.926 1.00 98.19 95 HIS A O 1
ATOM 760 N N . LEU A 1 96 ? 4.423 2.650 5.230 1.00 98.19 96 LEU A N 1
ATOM 761 C CA . LEU A 1 96 ? 5.111 2.501 6.512 1.00 98.19 96 LEU A CA 1
ATOM 762 C C . LEU A 1 96 ? 4.455 3.323 7.634 1.00 98.19 96 LEU A C 1
ATOM 764 O O . LEU A 1 96 ? 4.184 2.789 8.707 1.00 98.19 96 LEU A O 1
ATOM 768 N N . ILE A 1 97 ? 4.152 4.600 7.384 1.00 98.00 97 ILE A N 1
ATOM 769 C CA . ILE A 1 97 ? 3.510 5.506 8.354 1.00 98.00 97 ILE A CA 1
ATOM 770 C C . ILE A 1 97 ? 2.057 5.094 8.622 1.00 98.00 97 ILE A C 1
ATOM 772 O O . ILE A 1 97 ? 1.542 5.291 9.722 1.00 98.00 97 ILE A O 1
ATOM 776 N N . SER A 1 98 ? 1.392 4.472 7.648 1.00 97.62 98 SER A N 1
ATOM 777 C CA . SER A 1 98 ? 0.032 3.961 7.833 1.00 97.62 98 SER A CA 1
ATOM 778 C C . SER A 1 98 ? -0.045 2.918 8.947 1.00 97.62 98 SER A C 1
ATOM 780 O O . SER A 1 98 ? -1.047 2.886 9.652 1.00 97.62 98 SER A O 1
ATOM 782 N N . VAL A 1 99 ? 1.007 2.117 9.168 1.00 97.38 99 VAL A N 1
ATOM 783 C CA . VAL A 1 99 ? 1.027 1.069 10.202 1.00 97.38 99 VAL A CA 1
ATOM 784 C C . VAL A 1 99 ? 0.724 1.628 11.599 1.00 97.38 99 VAL A C 1
ATOM 786 O O . VAL A 1 99 ? -0.300 1.238 12.152 1.00 97.38 99 VAL A O 1
ATOM 789 N N . PRO A 1 100 ? 1.502 2.555 12.192 1.00 96.06 100 PRO A N 1
ATOM 790 C CA . PRO A 1 100 ? 1.162 3.113 13.503 1.00 96.06 100 PRO A CA 1
ATOM 791 C C . PRO A 1 100 ? -0.177 3.870 13.504 1.00 96.06 100 PRO A C 1
ATOM 793 O O . PRO A 1 100 ? -0.926 3.795 14.480 1.00 96.06 100 PRO A O 1
ATOM 796 N N . LEU A 1 101 ? -0.537 4.547 12.407 1.00 95.25 101 LEU A N 1
ATOM 797 C CA . LEU A 1 101 ? -1.808 5.276 12.312 1.00 95.25 101 LEU A CA 1
ATOM 798 C C . LEU A 1 101 ? -3.037 4.353 12.322 1.00 95.25 101 LEU A C 1
ATOM 800 O O . LEU A 1 101 ? -4.081 4.737 12.857 1.00 95.25 101 LEU A O 1
ATOM 804 N N . LEU A 1 102 ? -2.909 3.122 11.810 1.00 94.19 102 LEU A N 1
ATOM 805 C CA . LEU A 1 102 ? -3.935 2.085 11.927 1.00 94.19 102 LEU A CA 1
ATOM 806 C C . LEU A 1 102 ? -4.213 1.700 13.385 1.00 94.19 102 LEU A C 1
ATOM 808 O O . LEU A 1 102 ? -5.287 1.177 13.657 1.00 94.19 102 LEU A O 1
ATOM 812 N N . TRP A 1 103 ? -3.310 1.963 14.331 1.00 93.25 103 TRP A N 1
ATOM 813 C CA . TRP A 1 103 ? -3.502 1.627 15.749 1.00 93.25 103 TRP A CA 1
ATOM 814 C C . TRP A 1 103 ? -3.938 2.820 16.607 1.00 93.25 103 TRP A C 1
ATOM 816 O O . TRP A 1 103 ? -4.678 2.631 17.574 1.00 93.25 103 TRP A O 1
ATOM 826 N N . ILE A 1 104 ? -3.549 4.042 16.226 1.00 90.00 104 ILE A N 1
ATOM 827 C CA . ILE A 1 104 ? -3.942 5.292 16.910 1.00 90.00 104 ILE A CA 1
ATOM 828 C C . ILE A 1 104 ? -5.440 5.595 16.724 1.00 90.00 104 ILE A C 1
ATOM 830 O O . ILE A 1 104 ? -6.053 6.235 17.572 1.00 90.00 104 ILE A O 1
ATOM 834 N N . ASP A 1 105 ? -6.051 5.094 15.648 1.00 82.69 105 ASP A N 1
ATOM 835 C CA . ASP A 1 105 ? -7.499 5.158 15.383 1.00 82.69 105 ASP A CA 1
ATOM 836 C C . ASP A 1 105 ? -8.092 6.570 15.183 1.00 82.69 105 ASP A C 1
ATOM 838 O O . ASP A 1 105 ? -9.304 6.738 15.117 1.00 82.69 105 ASP A O 1
ATOM 842 N N . GLN A 1 106 ? -7.247 7.595 15.028 1.00 82.19 106 GLN A N 1
ATOM 843 C CA . GLN A 1 106 ? -7.677 8.984 14.791 1.00 82.19 106 GLN A CA 1
ATOM 844 C C . GLN A 1 106 ? -7.663 9.383 13.305 1.00 82.19 106 GLN A C 1
ATOM 846 O O . GLN A 1 106 ? -8.395 10.280 12.896 1.00 82.19 106 GLN A O 1
ATOM 851 N N . TYR A 1 107 ? -6.872 8.697 12.473 1.00 89.81 107 TYR A N 1
ATOM 852 C CA . TYR A 1 107 ? -6.609 9.088 11.078 1.00 89.81 107 TYR A CA 1
ATOM 853 C C . TYR A 1 107 ? -6.965 7.992 10.065 1.00 89.81 107 TYR A C 1
ATOM 855 O O . TYR A 1 107 ? -6.410 7.936 8.971 1.00 89.81 107 TYR A O 1
ATOM 863 N N . ILE A 1 108 ? -7.912 7.113 10.402 1.00 92.25 108 ILE A N 1
ATOM 864 C CA . ILE A 1 108 ? -8.240 5.938 9.579 1.00 92.25 108 ILE A CA 1
ATOM 865 C C . ILE A 1 108 ? -8.725 6.308 8.178 1.00 92.25 108 ILE A C 1
ATOM 867 O O . ILE A 1 108 ? -8.277 5.706 7.209 1.00 92.25 108 ILE A O 1
ATOM 871 N N . LYS A 1 109 ? -9.598 7.313 8.048 1.00 94.12 109 LYS A N 1
ATOM 872 C CA . LYS A 1 109 ? -10.125 7.739 6.741 1.00 94.12 109 LYS A CA 1
ATOM 873 C C . LYS A 1 109 ? -9.028 8.237 5.788 1.00 94.12 109 LYS A C 1
ATOM 875 O O . LYS A 1 109 ? -8.929 7.677 4.699 1.00 94.12 109 LYS A O 1
ATOM 880 N N . PRO A 1 110 ? -8.188 9.230 6.150 1.00 96.19 110 PRO A N 1
ATOM 881 C CA . PRO A 1 110 ? -7.125 9.676 5.251 1.00 96.19 110 PRO A CA 1
ATOM 882 C C . PRO A 1 110 ? -6.104 8.567 4.967 1.00 96.19 110 PRO A C 1
ATOM 884 O O . PRO A 1 110 ? -5.716 8.395 3.816 1.00 96.19 110 PRO A O 1
ATOM 887 N N . VAL A 1 111 ? -5.740 7.751 5.965 1.00 97.00 111 VAL A N 1
ATOM 888 C CA . VAL A 1 111 ? -4.865 6.583 5.763 1.00 97.00 111 VAL A CA 1
ATOM 889 C C . VAL A 1 111 ? -5.454 5.625 4.728 1.00 97.00 111 VAL A C 1
ATOM 891 O O . VAL A 1 111 ? -4.758 5.225 3.795 1.00 97.00 111 VAL A O 1
ATOM 894 N N . ALA A 1 112 ? -6.737 5.285 4.854 1.00 97.38 112 ALA A N 1
ATOM 895 C CA . ALA A 1 112 ? -7.419 4.397 3.924 1.00 97.38 112 ALA A CA 1
ATOM 896 C C . ALA A 1 112 ? -7.444 4.970 2.504 1.00 97.38 112 ALA A C 1
ATOM 898 O O . ALA A 1 112 ? -7.057 4.277 1.568 1.00 97.38 112 ALA A O 1
ATOM 899 N N . VAL A 1 113 ? -7.828 6.240 2.342 1.00 98.31 113 VAL A N 1
ATOM 900 C CA . VAL A 1 113 ? -7.892 6.899 1.028 1.00 98.31 113 VAL A CA 1
ATOM 901 C C . VAL A 1 113 ? -6.523 6.924 0.347 1.00 98.31 113 VAL A C 1
ATOM 903 O O . VAL A 1 113 ? -6.424 6.537 -0.816 1.00 98.31 113 VAL A O 1
ATOM 906 N N . CYS A 1 114 ? -5.460 7.305 1.062 1.00 98.25 114 CYS A N 1
ATOM 907 C CA . CYS A 1 114 ? -4.110 7.336 0.497 1.00 98.25 114 CYS A CA 1
ATOM 908 C C . CYS A 1 114 ? -3.658 5.952 0.014 1.00 98.25 114 CYS A C 1
ATOM 910 O O . CYS A 1 114 ? -3.179 5.820 -1.111 1.00 98.25 114 CYS A O 1
ATOM 912 N N . ASN A 1 115 ? -3.846 4.908 0.828 1.00 98.56 115 ASN A N 1
ATOM 913 C CA . ASN A 1 115 ? -3.471 3.547 0.438 1.00 98.56 115 ASN A CA 1
ATOM 914 C C 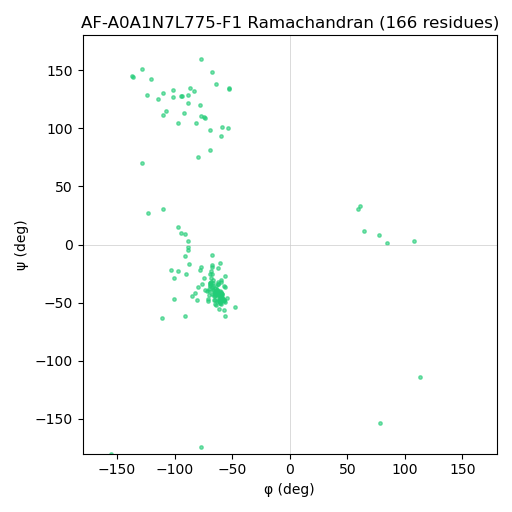. ASN A 1 115 ? -4.328 3.026 -0.726 1.00 98.56 115 ASN A C 1
ATOM 916 O O . ASN A 1 115 ? -3.789 2.402 -1.633 1.00 98.56 115 ASN A O 1
ATOM 920 N N . ILE A 1 116 ? -5.633 3.321 -0.752 1.00 98.75 116 ILE A N 1
ATOM 921 C CA . ILE A 1 116 ? -6.520 2.949 -1.866 1.00 98.75 116 ILE A CA 1
ATOM 922 C C . ILE A 1 116 ? -6.035 3.569 -3.180 1.00 98.75 116 ILE A C 1
ATOM 924 O O . ILE A 1 116 ? -5.937 2.858 -4.177 1.00 98.75 116 ILE A O 1
ATOM 928 N N . ILE A 1 117 ? -5.693 4.863 -3.189 1.00 98.69 117 ILE A N 1
ATOM 929 C CA . ILE A 1 117 ? -5.156 5.529 -4.386 1.00 98.69 117 ILE A CA 1
ATOM 930 C C . ILE A 1 117 ? -3.870 4.836 -4.845 1.00 98.69 117 ILE A C 1
ATOM 932 O O . ILE A 1 117 ? -3.734 4.526 -6.027 1.00 98.69 117 ILE A O 1
ATOM 936 N N . ILE A 1 118 ? -2.956 4.536 -3.917 1.00 98.62 118 ILE A N 1
ATOM 937 C CA . ILE A 1 118 ? -1.711 3.824 -4.228 1.00 98.62 118 ILE A CA 1
ATOM 938 C C . ILE A 1 118 ? -1.995 2.459 -4.865 1.00 98.62 118 ILE A C 1
ATOM 940 O O . ILE A 1 118 ? -1.400 2.148 -5.893 1.00 98.62 118 ILE A O 1
ATOM 944 N N . PHE A 1 119 ? -2.914 1.661 -4.315 1.00 98.62 119 PHE A N 1
ATOM 945 C CA . PHE A 1 119 ? -3.243 0.349 -4.882 1.00 98.62 119 PHE A CA 1
ATOM 946 C C . PHE A 1 119 ? -3.919 0.453 -6.247 1.00 98.62 119 PHE A C 1
ATOM 948 O O . PHE A 1 119 ? -3.605 -0.333 -7.133 1.00 98.62 119 PHE A O 1
ATOM 955 N N . ILE A 1 120 ? -4.796 1.437 -6.464 1.00 98.75 120 ILE A N 1
ATOM 956 C CA . ILE A 1 120 ? -5.409 1.674 -7.780 1.00 98.75 120 ILE A CA 1
ATOM 957 C C . ILE A 1 120 ? -4.332 2.005 -8.821 1.00 98.75 120 ILE A C 1
ATOM 959 O O . ILE A 1 120 ? -4.327 1.432 -9.910 1.00 98.75 120 ILE A O 1
ATOM 963 N N . LEU A 1 121 ? -3.391 2.892 -8.487 1.00 98.25 121 LEU A N 1
ATOM 964 C CA . LEU A 1 121 ? -2.282 3.232 -9.380 1.00 98.25 121 LEU A CA 1
ATOM 965 C C . LEU A 1 121 ? -1.324 2.049 -9.576 1.00 98.25 121 LEU A C 1
ATOM 967 O O . LEU A 1 121 ? -0.845 1.836 -10.685 1.00 98.25 121 LEU A O 1
ATOM 971 N N . GLY A 1 122 ? -1.088 1.250 -8.533 1.00 97.75 122 GLY A N 1
ATOM 972 C CA . GLY A 1 122 ? -0.329 0.005 -8.617 1.00 97.75 122 GLY A CA 1
ATOM 973 C C . GLY A 1 122 ? -0.973 -0.989 -9.580 1.00 97.75 122 GLY A C 1
ATOM 974 O O . GLY A 1 122 ? -0.284 -1.557 -10.425 1.00 97.75 122 GLY A O 1
ATOM 975 N N . ILE A 1 123 ? -2.300 -1.147 -9.528 1.00 98.44 123 ILE A N 1
ATOM 976 C CA . ILE A 1 123 ? -3.040 -1.940 -10.514 1.00 98.44 123 ILE A CA 1
ATOM 977 C C . ILE A 1 123 ? -2.782 -1.388 -11.910 1.00 98.44 123 ILE A C 1
ATOM 979 O O . ILE A 1 123 ? -2.304 -2.126 -12.762 1.00 98.44 123 ILE A O 1
ATOM 983 N N . TYR A 1 124 ? -3.059 -0.104 -12.131 1.00 98.06 124 TYR A N 1
ATOM 984 C CA . TYR A 1 124 ? -2.997 0.494 -13.460 1.00 98.06 124 TYR A CA 1
ATOM 985 C C . TYR A 1 124 ? -1.599 0.421 -14.090 1.00 98.06 124 TYR A C 1
ATOM 987 O O . TYR A 1 124 ? -1.462 -0.040 -15.220 1.00 98.06 124 TYR A O 1
ATOM 995 N N . PHE A 1 125 ? -0.562 0.844 -13.365 1.00 96.88 125 PHE A N 1
ATOM 996 C CA . PHE A 1 125 ? 0.789 0.922 -13.916 1.00 96.88 125 PHE A CA 1
ATOM 997 C C . PHE A 1 125 ? 1.516 -0.427 -13.894 1.00 96.88 125 PHE A C 1
ATOM 999 O O . PHE A 1 125 ? 2.181 -0.776 -14.869 1.00 96.88 125 PHE A O 1
ATOM 1006 N N . VAL A 1 126 ? 1.395 -1.202 -12.810 1.00 96.31 126 VAL A N 1
ATOM 1007 C CA . VAL A 1 126 ? 2.261 -2.370 -12.572 1.00 96.31 126 VAL A CA 1
ATOM 1008 C C . VAL A 1 126 ? 1.582 -3.686 -12.943 1.00 96.31 126 VAL A C 1
ATOM 1010 O O . VAL A 1 126 ? 2.193 -4.526 -13.607 1.00 96.31 126 VAL A O 1
ATOM 1013 N N . HIS A 1 127 ? 0.335 -3.888 -12.512 1.00 97.06 127 HIS A N 1
ATOM 1014 C CA . HIS A 1 127 ? -0.279 -5.221 -12.508 1.00 97.06 127 HIS A CA 1
ATOM 1015 C C . HIS A 1 127 ? -1.275 -5.470 -13.643 1.00 97.06 127 HIS A C 1
ATOM 1017 O O . HIS A 1 127 ? -1.508 -6.625 -13.986 1.00 97.06 127 HIS A O 1
ATOM 1023 N N . TRP A 1 128 ? -1.846 -4.425 -14.248 1.00 96.38 128 TRP A N 1
ATOM 1024 C CA . TRP A 1 128 ? -2.938 -4.535 -15.222 1.00 96.38 128 TRP A CA 1
ATOM 1025 C C . TRP A 1 128 ? -2.600 -5.468 -16.390 1.00 96.38 128 TRP A C 1
ATOM 1027 O O . TRP A 1 128 ? -3.376 -6.357 -16.733 1.00 96.38 128 TRP A O 1
ATOM 1037 N N . GLN A 1 129 ? -1.400 -5.317 -16.951 1.00 94.69 129 GLN A N 1
ATOM 1038 C CA . GLN A 1 129 ? -0.909 -6.138 -18.062 1.00 94.69 129 GLN A CA 1
ATOM 1039 C C . GLN A 1 129 ? -0.652 -7.609 -17.690 1.00 94.69 129 GLN A C 1
ATOM 1041 O O . GLN A 1 129 ? -0.629 -8.460 -18.574 1.00 94.69 129 GLN A O 1
ATOM 1046 N N . ASN A 1 130 ? -0.496 -7.921 -16.399 1.00 95.81 130 ASN A N 1
ATOM 1047 C CA . ASN A 1 130 ? -0.258 -9.283 -15.910 1.00 95.81 130 ASN A CA 1
ATOM 1048 C C . ASN A 1 130 ? -1.571 -10.040 -15.624 1.00 95.81 130 ASN A C 1
ATOM 1050 O O . ASN A 1 130 ? -1.548 -11.224 -15.290 1.00 95.81 130 ASN A O 1
ATOM 1054 N N . GLY A 1 131 ? -2.723 -9.372 -15.746 1.00 96.19 131 GLY A N 1
ATOM 1055 C CA . GLY A 1 131 ? -4.037 -9.961 -15.502 1.00 96.19 131 GLY A CA 1
ATOM 1056 C C . GLY A 1 131 ? -4.392 -10.089 -14.016 1.00 96.19 131 GLY A C 1
ATOM 1057 O O . GLY A 1 131 ? -3.962 -9.306 -13.168 1.00 96.19 131 GLY A O 1
ATOM 1058 N N . TRP A 1 132 ? -5.252 -11.057 -13.690 1.00 97.00 132 TRP A N 1
ATOM 1059 C CA . TRP A 1 132 ? -5.859 -11.163 -12.357 1.00 97.00 132 TRP A CA 1
ATOM 1060 C C . TRP A 1 132 ? -4.951 -11.818 -11.306 1.00 97.00 132 TRP A C 1
ATOM 1062 O O . TRP A 1 132 ? -4.803 -11.288 -10.206 1.00 97.00 132 TRP A O 1
ATOM 1072 N N . PHE A 1 133 ? -4.335 -12.950 -11.640 1.00 97.12 133 PHE A N 1
ATOM 1073 C CA . PHE A 1 133 ? -3.772 -13.876 -10.655 1.00 97.12 133 PHE A CA 1
ATOM 1074 C C . PHE A 1 133 ? -2.367 -13.487 -10.177 1.00 97.12 133 PHE A C 1
ATOM 1076 O O . PHE A 1 133 ? -1.470 -13.226 -10.979 1.00 97.12 133 PHE A O 1
ATOM 1083 N N . VAL A 1 134 ? -2.150 -13.503 -8.860 1.00 95.38 134 VAL A N 1
ATOM 1084 C CA . VAL A 1 134 ? -0.817 -13.383 -8.246 1.00 95.38 134 VAL A CA 1
ATOM 1085 C C . VAL A 1 134 ? -0.083 -14.723 -8.294 1.00 95.38 134 VAL A C 1
ATOM 1087 O O . VAL A 1 134 ? 1.123 -14.735 -8.540 1.00 95.38 134 VAL A O 1
ATOM 1090 N N . VAL A 1 135 ? -0.804 -15.836 -8.113 1.00 91.88 135 VAL A N 1
ATOM 1091 C CA . VAL A 1 135 ? -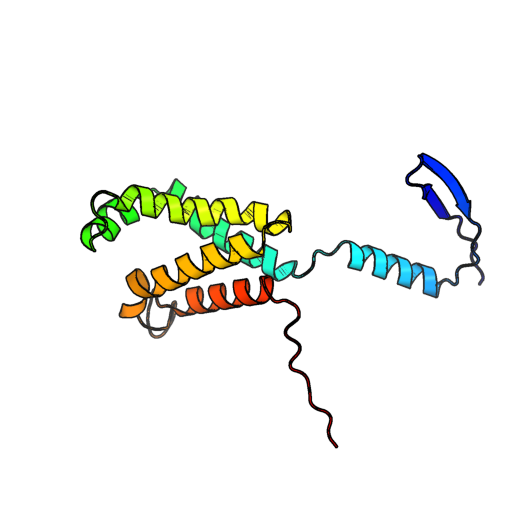0.300 -17.211 -8.276 1.00 91.88 135 VAL A CA 1
ATOM 1092 C C . VAL A 1 135 ? -1.330 -18.053 -9.038 1.00 91.88 135 VAL A C 1
ATOM 1094 O O . VAL A 1 135 ? -2.532 -17.905 -8.832 1.00 91.88 135 VAL A O 1
ATOM 1097 N N . GLY A 1 136 ? -0.867 -18.971 -9.892 1.00 90.00 136 GLY A N 1
ATOM 1098 C CA . GLY A 1 136 ? -1.713 -19.908 -10.637 1.00 90.00 136 GLY A CA 1
ATOM 1099 C C . GLY A 1 136 ? -1.681 -19.625 -12.136 1.00 90.00 136 GLY A C 1
ATOM 1100 O O . GLY A 1 136 ? -0.641 -19.790 -12.766 1.00 90.00 136 GLY A O 1
ATOM 1101 N N . GLY A 1 137 ? -2.814 -19.207 -12.709 1.00 84.56 137 GLY A N 1
ATOM 1102 C CA . GLY A 1 137 ? -2.951 -18.953 -14.153 1.00 84.56 137 GLY A CA 1
ATOM 1103 C C . GLY A 1 137 ? -2.142 -17.763 -14.696 1.00 84.56 137 GLY A C 1
ATOM 1104 O O . GLY A 1 137 ? -2.070 -17.593 -15.909 1.00 84.56 137 GLY A O 1
ATOM 1105 N N . ALA A 1 138 ? -1.547 -16.949 -13.818 1.00 91.94 138 ALA A N 1
ATOM 1106 C CA . ALA A 1 138 ? -0.605 -15.871 -14.123 1.00 91.94 138 ALA A CA 1
ATOM 1107 C C . ALA A 1 138 ? 0.286 -15.600 -12.891 1.00 91.94 138 ALA A C 1
ATOM 1109 O O . ALA A 1 138 ? 0.136 -16.253 -11.852 1.00 91.94 138 ALA A O 1
ATOM 1110 N N . THR A 1 139 ? 1.205 -14.639 -13.002 1.00 94.25 139 THR A N 1
ATOM 1111 C CA . THR A 1 139 ? 2.011 -14.141 -11.880 1.00 94.25 139 THR A CA 1
ATOM 1112 C C . THR A 1 139 ? 1.926 -12.622 -11.800 1.00 94.25 139 THR A C 1
ATOM 1114 O O . THR A 1 139 ? 1.761 -11.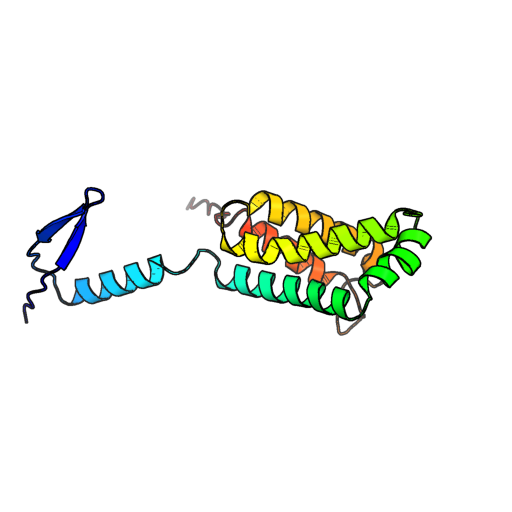947 -12.813 1.00 94.25 139 THR A O 1
ATOM 1117 N N . ASN A 1 140 ? 2.064 -12.069 -10.591 1.00 95.06 140 ASN A N 1
ATOM 1118 C CA . ASN A 1 140 ? 2.115 -10.617 -10.372 1.00 95.06 140 ASN A CA 1
ATOM 1119 C C . ASN A 1 140 ? 0.858 -9.847 -10.855 1.00 95.06 140 ASN A C 1
ATOM 1121 O O . ASN A 1 140 ? 0.959 -8.688 -11.272 1.00 95.06 140 ASN A O 1
ATOM 1125 N N . GLY A 1 141 ? -0.314 -10.489 -10.819 1.00 97.25 141 GLY A N 1
ATOM 1126 C CA . GLY A 1 141 ? -1.606 -9.895 -11.167 1.00 97.25 141 GLY A CA 1
ATOM 1127 C C . GLY A 1 141 ? -2.215 -8.985 -10.090 1.00 97.25 141 GLY A C 1
ATOM 1128 O O . GLY A 1 141 ? -1.598 -8.670 -9.070 1.00 97.25 141 GLY A O 1
ATOM 1129 N N . MET A 1 142 ? -3.447 -8.531 -10.336 1.00 98.06 142 MET A N 1
ATOM 1130 C CA . MET A 1 142 ? -4.101 -7.464 -9.564 1.00 98.06 142 MET A CA 1
ATOM 1131 C C . MET A 1 142 ? -4.944 -7.901 -8.350 1.00 98.06 142 MET A C 1
ATOM 1133 O O . MET A 1 142 ? -5.328 -7.038 -7.556 1.00 98.06 142 MET A O 1
ATOM 1137 N N . GLU A 1 143 ? -5.225 -9.196 -8.159 1.00 97.62 143 GLU A N 1
ATOM 1138 C CA . GLU A 1 143 ? -6.178 -9.682 -7.138 1.00 97.62 143 GLU A CA 1
ATOM 1139 C C . GLU A 1 143 ? -5.839 -9.248 -5.702 1.00 97.62 143 GLU A C 1
ATOM 1141 O O . GLU A 1 143 ? -6.729 -8.922 -4.915 1.00 97.62 143 GLU A O 1
ATOM 1146 N N . PHE A 1 144 ? -4.550 -9.172 -5.358 1.00 97.44 144 PHE A N 1
ATOM 1147 C CA . PHE A 1 144 ? -4.128 -8.764 -4.019 1.00 97.44 144 PHE A CA 1
ATOM 1148 C C . PHE A 1 144 ? -4.352 -7.267 -3.769 1.00 97.44 144 PHE A C 1
ATOM 1150 O O . PHE A 1 144 ? -4.832 -6.886 -2.703 1.00 97.44 144 PHE A O 1
ATOM 1157 N N . ASN A 1 145 ? -4.092 -6.414 -4.767 1.00 98.31 145 ASN A N 1
ATOM 1158 C CA . ASN A 1 145 ? -4.409 -4.985 -4.681 1.00 98.31 145 ASN A CA 1
ATOM 1159 C C . ASN A 1 145 ? -5.922 -4.772 -4.553 1.00 98.31 145 ASN A C 1
ATOM 1161 O O . ASN A 1 145 ? -6.366 -3.979 -3.724 1.00 98.31 145 ASN A O 1
ATOM 1165 N N . PHE A 1 146 ? -6.715 -5.521 -5.326 1.00 98.44 146 PHE A N 1
ATOM 1166 C CA . PHE A 1 146 ? -8.172 -5.506 -5.225 1.00 98.44 146 PHE A CA 1
ATOM 1167 C C . PHE A 1 146 ? -8.640 -5.855 -3.804 1.00 98.44 146 PHE A C 1
ATOM 1169 O O . PHE A 1 146 ? -9.410 -5.101 -3.210 1.00 98.44 146 PHE A O 1
ATOM 1176 N N . LEU A 1 147 ? -8.118 -6.936 -3.215 1.00 98.50 147 LEU A N 1
ATOM 1177 C CA . LEU A 1 147 ? -8.425 -7.317 -1.835 1.00 98.50 147 LEU A CA 1
ATOM 1178 C C . LEU A 1 147 ? -8.092 -6.193 -0.841 1.00 98.50 147 LEU A C 1
ATOM 1180 O O . LEU A 1 147 ? -8.922 -5.846 -0.001 1.00 98.50 147 LEU A O 1
ATOM 1184 N N . LEU A 1 148 ? -6.901 -5.595 -0.946 1.00 98.44 148 LEU A N 1
ATOM 1185 C CA . LEU A 1 148 ? -6.470 -4.529 -0.039 1.00 98.44 148 LEU A CA 1
ATOM 1186 C C . LEU A 1 148 ? -7.353 -3.283 -0.132 1.00 98.44 148 LEU A C 1
ATOM 1188 O O . LEU A 1 148 ? -7.686 -2.707 0.905 1.00 98.44 148 LEU A O 1
ATOM 1192 N N . ILE A 1 149 ? -7.791 -2.899 -1.334 1.00 98.62 149 ILE A N 1
ATOM 1193 C CA . ILE A 1 149 ? -8.737 -1.791 -1.523 1.00 98.62 149 ILE A CA 1
ATOM 1194 C C . ILE A 1 149 ? -10.013 -2.043 -0.711 1.00 98.62 149 ILE A C 1
ATOM 1196 O O . ILE A 1 149 ? -10.433 -1.180 0.063 1.00 98.62 149 ILE A O 1
ATOM 1200 N N . PHE A 1 150 ? -10.601 -3.236 -0.816 1.00 97.75 150 PHE A N 1
ATOM 1201 C CA . PHE A 1 150 ? -11.821 -3.573 -0.078 1.00 97.75 150 PHE A CA 1
ATOM 1202 C C . PHE A 1 150 ? -11.598 -3.705 1.433 1.00 97.75 150 PHE A C 1
ATOM 1204 O O . PHE A 1 150 ? -12.466 -3.303 2.210 1.00 97.75 150 PHE A O 1
ATOM 1211 N N . CYS A 1 151 ? -10.429 -4.172 1.872 1.00 97.38 151 CYS A N 1
ATOM 1212 C CA . CYS A 1 151 ? -10.043 -4.150 3.283 1.00 97.38 151 CYS A CA 1
ATOM 1213 C C . CYS A 1 151 ? -10.013 -2.718 3.845 1.00 97.38 151 CYS A C 1
ATOM 1215 O O . CYS A 1 151 ? -10.551 -2.465 4.923 1.00 97.38 151 CYS A O 1
ATOM 1217 N N . PHE A 1 152 ? -9.446 -1.758 3.110 1.00 97.25 152 PHE A N 1
ATOM 1218 C CA . PHE A 1 152 ? -9.445 -0.352 3.525 1.00 97.25 152 PHE A CA 1
ATOM 1219 C C . PHE A 1 152 ? -10.833 0.293 3.465 1.00 97.25 152 PHE A C 1
ATOM 1221 O O . PHE A 1 152 ? -11.175 1.073 4.355 1.00 97.25 152 PHE A O 1
ATOM 1228 N N . LEU A 1 153 ? -11.666 -0.066 2.482 1.00 95.75 153 LEU A N 1
ATOM 1229 C CA . LEU A 1 153 ? -13.069 0.358 2.442 1.00 95.75 153 LEU A CA 1
ATOM 1230 C C . LEU A 1 153 ? -13.849 -0.160 3.657 1.00 95.75 153 LEU A C 1
ATOM 1232 O O . LEU A 1 153 ? -14.577 0.610 4.280 1.00 95.75 153 LEU A O 1
ATOM 1236 N N . ASN A 1 154 ? -13.661 -1.426 4.041 1.00 93.56 154 ASN A N 1
ATOM 1237 C CA . ASN A 1 154 ? -14.282 -2.000 5.236 1.00 93.56 154 ASN A CA 1
ATOM 1238 C C . ASN A 1 154 ? -13.813 -1.295 6.517 1.00 93.56 154 ASN A C 1
ATOM 1240 O O . ASN A 1 154 ? -14.617 -0.994 7.397 1.00 93.56 154 ASN A O 1
ATOM 1244 N N . LEU A 1 155 ? -12.522 -0.967 6.596 1.00 91.94 155 LEU A N 1
ATOM 1245 C CA . LEU A 1 155 ? -11.973 -0.227 7.726 1.00 91.94 155 LEU A CA 1
ATOM 1246 C C . LEU A 1 155 ? -12.557 1.197 7.828 1.00 91.94 155 LEU A C 1
ATOM 1248 O O . LEU A 1 155 ? -12.775 1.689 8.933 1.00 91.94 155 LEU A O 1
ATOM 1252 N N . MET A 1 156 ? -12.832 1.844 6.691 1.00 91.12 156 MET A N 1
ATOM 1253 C CA . MET A 1 156 ? -13.430 3.181 6.616 1.00 91.12 156 MET A CA 1
ATOM 1254 C C . MET A 1 156 ? -14.940 3.187 6.897 1.00 91.12 156 MET A C 1
ATOM 1256 O O . MET A 1 156 ? -15.450 4.147 7.481 1.00 91.12 156 MET A O 1
ATOM 1260 N N . PHE A 1 157 ? -15.644 2.125 6.503 1.00 87.50 157 PHE A N 1
ATOM 1261 C CA . PHE A 1 157 ? -17.093 1.980 6.627 1.00 87.50 157 PHE A CA 1
ATOM 1262 C C . PHE A 1 157 ? -17.465 0.653 7.313 1.00 87.50 157 PHE A C 1
ATOM 1264 O O . PHE A 1 157 ? -18.014 -0.246 6.673 1.00 87.50 157 PHE A O 1
ATOM 1271 N N . PRO A 1 158 ? -17.204 0.510 8.625 1.00 75.19 158 PRO A N 1
ATOM 1272 C CA . PRO A 1 158 ? -17.464 -0.741 9.340 1.00 75.19 158 PRO A CA 1
ATOM 1273 C C . PRO A 1 158 ? -18.959 -1.083 9.469 1.00 75.19 158 PRO A C 1
ATOM 1275 O O . PRO A 1 158 ? -19.302 -2.227 9.744 1.00 75.19 158 PRO A O 1
ATOM 1278 N N . GLU A 1 159 ? -19.853 -0.110 9.271 1.00 68.31 159 GLU A N 1
ATOM 1279 C CA . GLU A 1 159 ? -21.293 -0.233 9.540 1.00 68.31 159 GLU A CA 1
ATOM 1280 C C . GLU A 1 159 ? -22.162 -0.253 8.272 1.00 68.31 159 GLU A C 1
ATOM 1282 O O . GLU A 1 159 ? -23.315 0.178 8.304 1.00 68.31 159 GLU A O 1
ATOM 1287 N N . ILE A 1 160 ? -21.659 -0.767 7.141 1.00 62.12 160 ILE A N 1
ATOM 1288 C CA . ILE A 1 160 ? -22.518 -1.021 5.969 1.00 62.12 160 ILE A CA 1
ATOM 1289 C C . ILE A 1 160 ? -23.463 -2.187 6.296 1.00 62.12 160 ILE A C 1
ATOM 1291 O O . ILE A 1 160 ? -23.230 -3.344 5.955 1.00 62.12 160 ILE A O 1
ATOM 1295 N N . SER A 1 161 ? -24.549 -1.874 6.996 1.00 57.84 161 SER A N 1
ATOM 1296 C CA . SER A 1 161 ? -25.690 -2.756 7.167 1.00 57.84 161 SER A CA 1
ATOM 1297 C C . SER A 1 161 ? -26.494 -2.709 5.876 1.00 57.84 161 SER A C 1
ATOM 1299 O O . SER A 1 161 ? -27.108 -1.688 5.555 1.00 57.84 161 SER A O 1
ATOM 1301 N N . LEU A 1 162 ? -26.492 -3.807 5.114 1.00 62.91 162 LEU A N 1
ATOM 1302 C CA . LEU A 1 162 ? -27.506 -4.013 4.086 1.00 62.91 162 LEU A CA 1
ATOM 1303 C C . LEU A 1 162 ? -28.851 -3.998 4.813 1.00 62.91 162 LEU A C 1
ATOM 1305 O O . LEU A 1 162 ? -29.207 -4.972 5.478 1.00 62.91 162 LEU A O 1
ATOM 1309 N N . LYS A 1 163 ? -29.570 -2.870 4.748 1.00 57.53 163 LYS A N 1
ATOM 1310 C CA . LYS A 1 163 ? -30.925 -2.753 5.288 1.00 57.53 163 LYS A CA 1
ATOM 1311 C C . LYS A 1 163 ? -31.750 -3.877 4.669 1.00 57.53 163 LYS A C 1
ATOM 1313 O O . LYS A 1 163 ? -32.189 -3.790 3.526 1.00 57.53 163 LYS A O 1
ATOM 1318 N N . ARG A 1 164 ? -31.950 -4.956 5.425 1.00 59.94 164 ARG A N 1
ATOM 1319 C CA . ARG A 1 164 ? -32.896 -6.003 5.067 1.00 59.94 1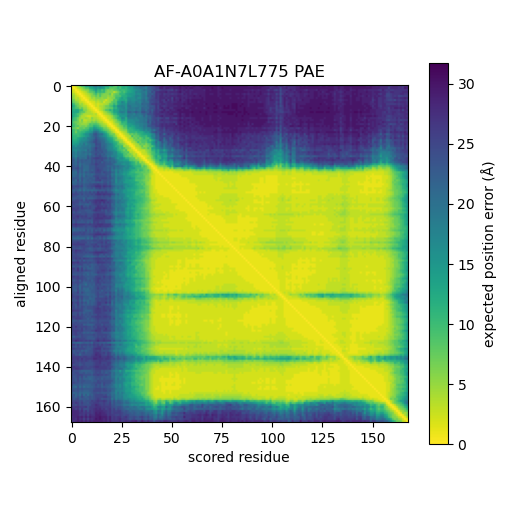64 ARG A CA 1
ATOM 1320 C C . ARG A 1 164 ? -34.274 -5.377 5.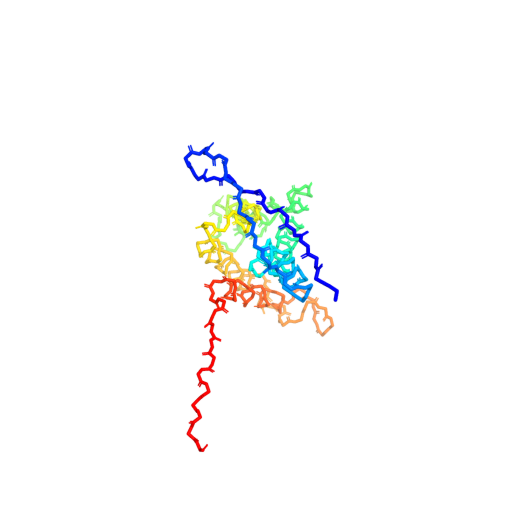206 1.00 59.94 164 ARG A C 1
ATOM 1322 O O . ARG A 1 164 ? -34.781 -5.270 6.322 1.00 59.94 164 ARG A O 1
ATOM 1329 N N . ASN A 1 165 ? -34.852 -4.939 4.091 1.00 57.19 165 ASN A N 1
ATOM 1330 C CA . ASN A 1 165 ? -36.266 -4.592 4.025 1.00 57.19 165 ASN A CA 1
ATOM 1331 C C . ASN A 1 165 ? -37.058 -5.854 4.386 1.00 57.19 165 ASN A C 1
ATOM 1333 O O . ASN A 1 165 ? -37.309 -6.705 3.540 1.00 57.19 165 ASN A O 1
ATOM 1337 N N . ARG A 1 166 ? -37.404 -6.008 5.667 1.00 61.31 166 ARG A N 1
ATOM 1338 C CA . ARG A 1 166 ? -38.411 -6.974 6.109 1.00 61.31 166 ARG A CA 1
ATOM 1339 C C . ARG A 1 166 ? -39.777 -6.354 5.845 1.00 61.31 166 ARG A C 1
ATOM 1341 O O . ARG A 1 166 ? -40.418 -5.850 6.756 1.00 61.31 166 ARG A O 1
ATOM 1348 N N . HIS A 1 167 ? -40.163 -6.339 4.577 1.00 60.16 167 HIS A N 1
ATOM 1349 C CA . HIS A 1 167 ? -41.568 -6.406 4.218 1.00 60.16 167 HIS A CA 1
ATOM 1350 C C . HIS A 1 167 ? -41.826 -7.867 3.897 1.00 60.16 167 HIS A C 1
ATOM 1352 O O . HIS A 1 167 ? -41.310 -8.330 2.887 1.00 60.16 167 HIS A O 1
ATOM 1358 N N . LEU A 1 168 ? -42.481 -8.564 4.826 1.00 50.00 168 LEU A N 1
ATOM 1359 C CA . LEU A 1 168 ? -43.384 -9.712 4.681 1.00 50.00 168 LEU A CA 1
ATOM 1360 C C . LEU A 1 168 ? -43.713 -10.211 6.094 1.00 50.00 168 LEU A C 1
ATOM 1362 O O . LEU A 1 168 ? -42.755 -10.504 6.849 1.00 50.00 168 LEU A O 1
#

Secondary structure (DSSP, 8-state):
-PPEEEEEEE-TTS-EEEEEEE--HHHHHHHHHHHHHHHS-TTHHHHHHHHHHHHHHHHHHHHHSHHHHIIIIIIIIIIITTTHHHHHHHHHHHHHHHHHHHHH-SSHHHHHHHHHHHHHHHIIIIIGGG-S-SSSSSSS-SHHHHHHHHHHHHHH-TT---------

Organism: NCBI:txid373668

Radius of gyration: 24.1 Å; Cα contacts (8 Å, |Δi|>4): 167; chains: 1; bounding box: 60×34×66 Å

Mean predicted aligned error: 11.65 Å

Foldseek 3Di:
DFDWDWDWDADPVRDIDIDTDRADPVRVVVVVVVVVVVPQPVPNVLLVVLLVVLCCVQVVCVVVVVLQCQQPVPVVVVPCPPCSSVVSVVLSVLSNVLNVVSVVVPCLVVSLVSLLVSLVVCQVRPAVVQDADCDDPTRSHNPVSVVSNVSSVCSVCVPPDPPPPPDD

Solvent-accessible surface area (backbone atoms only — not comparable to full-atom values): 9557 Å² total; per-residue (Å²): 136,92,56,85,53,82,52,79,53,72,46,99,84,72,51,82,50,84,52,86,49,90,51,56,75,71,53,56,53,54,51,50,52,49,54,56,57,68,68,54,58,86,60,48,68,59,45,51,53,51,31,54,52,32,41,54,66,21,54,53,31,60,76,72,44,49,39,53,47,47,2,59,69,44,37,28,72,79,70,38,57,91,50,12,42,61,51,34,47,52,55,39,49,49,37,45,57,38,39,64,40,62,71,70,66,81,49,47,58,66,48,30,53,56,51,36,54,50,34,54,50,43,29,66,76,69,10,53,91,40,40,55,31,54,70,79,99,31,55,61,18,30,50,65,44,54,51,50,40,52,53,36,50,41,71,64,48,78,77,79,69,79,79,76,79,83,81,127

Sequence (168 aa):
MIHFTVLFYLTESGNFHILLKVVDIQDITSTSYTLYLGFMKKNLFLRLALSAILLMHSVISILSGDVNDFGIKYLNTIGFAPIGLYLAWAIKLTHLISVPLLWIDQYIKPVAVCNIIIFILGIYFVHWQNGWFVVGGATNGMEFNFLLIFCFLNLMFPEISLKRNRHL

pLDDT: mean 82.9, std 20.38, range [35.06, 98.75]